Protein AF-A0AAW2WV95-F1 (afdb_monomer)

Solvent-accessible surface area (backbone atoms only — not comparable to full-atom values): 5411 Å² total; per-residue (Å²): 142,88,76,81,72,78,69,78,62,59,60,59,94,81,71,76,85,55,82,87,54,30,55,84,47,72,69,49,44,58,61,43,69,77,48,66,58,64,61,52,50,53,53,50,52,53,42,28,75,77,78,39,60,90,47,46,65,56,49,64,62,57,59,75,36,67,91,49,53,16,72,67,56,50,54,47,53,51,38,40,52,53,52,70,63,71,114

Mean predicted aligned error: 7.56 Å

Foldseek 3Di:
DPDPPPQPQLDDPPPDDDPVQFDDDPVQVVVCVVDPLVVLLVVLVVCCVPPCVSCVVLSVRLVVCPPRDGPSSVVSSVSSVVSVPPD

Structure (mmCIF, N/CA/C/O backbone):
data_AF-A0AAW2WV95-F1
#
_entry.id   AF-A0AAW2WV95-F1
#
loop_
_atom_site.group_PDB
_atom_site.id
_atom_site.type_symbol
_atom_site.label_atom_id
_atom_site.label_alt_id
_atom_site.label_comp_id
_atom_site.label_asym_id
_atom_site.label_entity_id
_atom_site.label_seq_id
_atom_site.pdbx_PDB_ins_code
_atom_site.Cartn_x
_atom_site.Cartn_y
_atom_site.Cartn_z
_atom_site.occupancy
_atom_site.B_iso_or_equiv
_atom_site.auth_seq_id
_atom_site.auth_comp_id
_atom_site.auth_asym_id
_atom_site.auth_atom_id
_atom_site.pdbx_PDB_model_num
ATOM 1 N N . MET A 1 1 ? 18.945 -4.928 -27.001 1.00 41.16 1 MET A N 1
ATOM 2 C CA . MET A 1 1 ? 18.185 -4.660 -25.758 1.00 41.16 1 MET A CA 1
ATOM 3 C C . MET A 1 1 ? 17.558 -3.264 -25.858 1.00 41.16 1 MET A C 1
ATOM 5 O O . MET A 1 1 ? 18.008 -2.360 -25.175 1.00 41.16 1 MET A O 1
ATOM 9 N N . GLU A 1 2 ? 16.574 -3.044 -26.739 1.00 37.59 2 GLU A N 1
ATOM 10 C CA . GLU A 1 2 ? 16.126 -1.671 -27.088 1.00 37.59 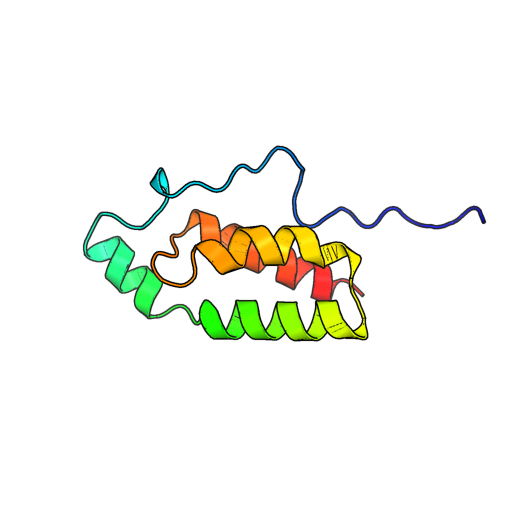2 GLU A CA 1
ATOM 11 C C . GLU A 1 2 ? 14.636 -1.369 -26.860 1.00 37.59 2 GLU A C 1
ATOM 13 O O . GLU A 1 2 ? 14.173 -0.270 -27.147 1.00 37.59 2 GLU A O 1
ATOM 18 N N . HIS A 1 3 ? 13.871 -2.285 -26.262 1.00 34.84 3 HIS A N 1
ATOM 19 C CA . HIS A 1 3 ? 12.434 -2.066 -26.036 1.00 34.84 3 HIS A C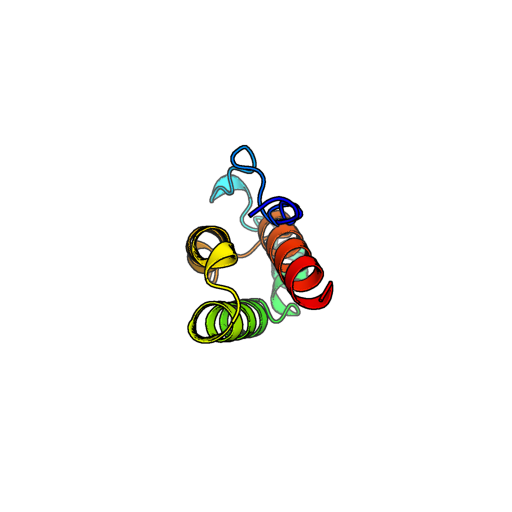A 1
ATOM 20 C C . HIS A 1 3 ? 11.960 -2.414 -24.623 1.00 34.84 3 HIS A C 1
ATOM 22 O O . HIS A 1 3 ? 10.810 -2.806 -24.437 1.00 34.84 3 HIS A O 1
ATOM 28 N N . SER A 1 4 ? 12.808 -2.246 -23.602 1.00 44.34 4 SER A N 1
ATOM 29 C CA . SER A 1 4 ? 12.311 -2.304 -22.223 1.00 44.34 4 SER A CA 1
ATOM 30 C C . SER A 1 4 ? 11.538 -1.017 -21.933 1.00 44.34 4 SER A C 1
ATOM 32 O O . SER A 1 4 ? 12.108 0.008 -21.552 1.00 44.34 4 SER A O 1
ATOM 34 N N . LYS A 1 5 ? 10.227 -1.036 -22.207 1.00 46.00 5 LYS A N 1
ATOM 35 C CA . LYS A 1 5 ? 9.302 0.012 -21.769 1.00 46.00 5 LYS A CA 1
ATOM 36 C C . LYS A 1 5 ? 9.477 0.123 -20.258 1.00 46.00 5 LYS A C 1
ATOM 38 O O . LYS A 1 5 ? 9.126 -0.806 -19.539 1.00 46.00 5 LYS A O 1
ATOM 43 N N . ARG A 1 6 ? 10.054 1.230 -19.780 1.00 46.91 6 ARG A N 1
ATOM 44 C CA . ARG A 1 6 ? 10.182 1.504 -18.343 1.00 46.91 6 ARG A CA 1
ATOM 45 C C . ARG A 1 6 ? 8.768 1.530 -17.774 1.00 46.91 6 ARG A C 1
ATOM 47 O O . ARG A 1 6 ? 8.054 2.514 -17.965 1.00 46.91 6 ARG A O 1
ATOM 54 N N . GLY A 1 7 ? 8.343 0.426 -17.161 1.00 55.38 7 GLY A N 1
ATOM 55 C CA . GLY A 1 7 ? 7.076 0.356 -16.451 1.00 55.38 7 GLY A CA 1
ATOM 56 C C . GLY A 1 7 ? 7.019 1.544 -15.501 1.00 55.38 7 GLY A C 1
ATOM 57 O O . GLY A 1 7 ? 7.976 1.804 -14.773 1.00 55.38 7 GLY A O 1
ATOM 58 N N . VAL A 1 8 ? 5.953 2.340 -15.587 1.00 58.25 8 VAL A N 1
ATOM 59 C CA . VAL A 1 8 ? 5.770 3.492 -14.700 1.00 58.25 8 VAL A CA 1
ATOM 60 C C . VAL A 1 8 ? 5.747 2.950 -13.277 1.00 58.25 8 VAL A C 1
ATOM 62 O O . VAL A 1 8 ? 4.774 2.303 -12.899 1.00 58.25 8 VAL A O 1
ATOM 65 N N . LEU A 1 9 ? 6.826 3.178 -12.524 1.00 61.88 9 LEU A N 1
ATOM 66 C CA . LEU A 1 9 ? 6.977 2.630 -11.181 1.00 61.88 9 LEU A CA 1
ATOM 67 C C . LEU A 1 9 ? 5.765 3.027 -10.322 1.00 61.88 9 LEU A C 1
ATOM 69 O O . LEU A 1 9 ? 5.379 4.201 -10.316 1.00 61.88 9 LEU A O 1
ATOM 73 N N . PRO A 1 10 ? 5.166 2.078 -9.581 1.00 63.31 10 PRO A N 1
ATOM 74 C CA . PRO A 1 10 ? 3.944 2.321 -8.814 1.00 63.31 10 PRO A CA 1
ATOM 75 C C . PRO A 1 10 ? 4.140 3.333 -7.678 1.00 63.31 10 PRO A C 1
ATOM 77 O O . PRO A 1 10 ? 3.171 3.939 -7.218 1.00 63.31 10 PRO A O 1
ATOM 80 N N . MET A 1 11 ? 5.393 3.537 -7.263 1.00 64.31 11 MET A N 1
ATOM 81 C CA . MET A 1 11 ? 5.836 4.586 -6.355 1.00 64.31 11 MET A CA 1
ATOM 82 C C . MET A 1 11 ? 6.849 5.479 -7.074 1.00 64.31 11 MET A C 1
ATOM 84 O O . MET A 1 11 ? 7.911 5.014 -7.488 1.00 64.31 11 MET A O 1
ATOM 88 N N . ARG A 1 12 ? 6.558 6.781 -7.171 1.00 61.94 12 ARG A N 1
ATOM 89 C CA . ARG A 1 12 ? 7.606 7.779 -7.420 1.00 61.94 12 ARG A CA 1
ATOM 90 C C . ARG A 1 12 ? 8.445 7.894 -6.147 1.00 61.94 12 ARG A C 1
ATOM 92 O O . ARG A 1 12 ? 7.872 7.947 -5.063 1.00 61.94 12 ARG A O 1
ATOM 99 N N . TYR A 1 13 ? 9.769 7.973 -6.278 1.00 56.88 13 TYR A N 1
ATOM 100 C CA . TYR A 1 13 ? 10.719 8.117 -5.158 1.00 56.88 13 TYR A CA 1
ATOM 101 C C . TYR A 1 13 ? 10.375 9.283 -4.198 1.00 56.88 13 TYR A C 1
ATOM 103 O O . TYR A 1 13 ? 10.779 9.298 -3.041 1.00 56.88 13 TYR A O 1
ATOM 111 N N . GLU A 1 14 ? 9.578 10.245 -4.664 1.00 54.22 14 GLU A N 1
ATOM 112 C CA . GLU A 1 14 ? 9.136 11.426 -3.920 1.00 54.22 14 GLU A CA 1
ATOM 113 C C . GLU A 1 14 ? 7.930 11.187 -2.989 1.00 54.22 14 GLU A C 1
ATOM 115 O O . GLU A 1 14 ? 7.660 12.022 -2.125 1.00 54.22 14 GLU A O 1
ATOM 120 N N . ILE A 1 15 ? 7.204 10.066 -3.110 1.00 64.44 15 ILE A N 1
ATOM 121 C CA . ILE A 1 15 ? 6.056 9.767 -2.237 1.00 64.44 15 ILE A CA 1
ATOM 122 C C . ILE A 1 15 ? 6.575 9.239 -0.894 1.00 64.44 15 ILE A C 1
ATOM 124 O O . ILE A 1 15 ? 6.778 8.041 -0.701 1.00 64.44 15 ILE A O 1
ATOM 128 N N . LYS A 1 16 ? 6.793 10.154 0.055 1.00 72.25 16 LYS A N 1
ATOM 129 C CA . LYS A 1 16 ? 7.164 9.827 1.438 1.00 72.25 16 LYS A CA 1
ATOM 130 C C . LYS A 1 16 ? 5.913 9.533 2.265 1.00 72.25 16 LYS A C 1
ATOM 132 O O . LYS A 1 16 ? 5.233 10.458 2.706 1.00 72.25 16 LYS A O 1
ATOM 137 N N . LEU A 1 17 ? 5.63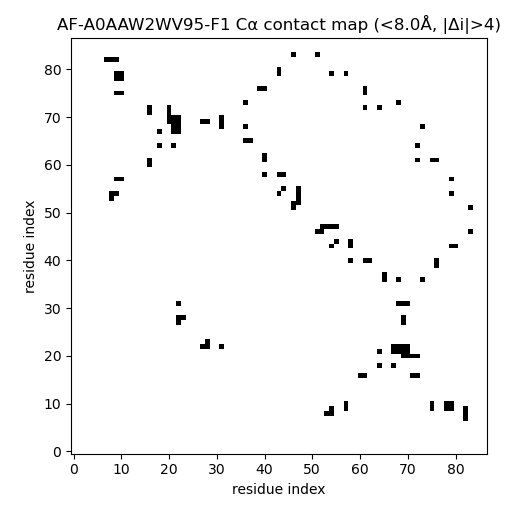2 8.250 2.493 1.00 78.50 17 LEU A N 1
ATOM 138 C CA . LEU A 1 17 ? 4.662 7.829 3.508 1.00 78.50 17 LEU A CA 1
ATOM 139 C C . LEU A 1 17 ? 5.206 8.141 4.911 1.00 78.50 17 LEU A C 1
ATOM 141 O O . LEU A 1 17 ? 6.413 8.061 5.156 1.00 78.50 17 LEU A O 1
ATOM 145 N N . SER A 1 18 ? 4.330 8.552 5.826 1.00 80.12 18 SER A N 1
ATOM 146 C CA . SER A 1 18 ? 4.709 8.943 7.185 1.00 80.12 18 SER A CA 1
ATOM 147 C C . SER A 1 18 ? 3.649 8.534 8.201 1.00 80.12 18 SER A C 1
ATOM 149 O O . SER A 1 18 ? 2.457 8.634 7.933 1.00 80.12 18 SER A O 1
ATOM 151 N N . ASN A 1 19 ? 4.082 8.228 9.430 1.00 77.44 19 ASN A N 1
ATOM 152 C CA . ASN A 1 19 ? 3.191 7.988 10.577 1.00 77.44 19 ASN A CA 1
ATOM 153 C C . ASN A 1 19 ? 2.241 9.168 10.857 1.00 77.44 19 ASN A C 1
ATOM 155 O O . ASN A 1 19 ? 1.203 9.002 11.484 1.00 77.44 19 ASN A O 1
ATOM 159 N N . LYS A 1 20 ? 2.562 10.379 10.378 1.00 79.62 20 LYS A N 1
ATOM 160 C CA . LYS A 1 20 ? 1.661 11.537 10.488 1.00 79.62 20 LYS A CA 1
ATOM 161 C C . LYS A 1 20 ? 0.352 11.361 9.704 1.00 79.62 20 LYS A C 1
ATOM 163 O O . LYS A 1 20 ? -0.593 12.087 9.998 1.00 79.62 20 LYS A O 1
ATOM 168 N N . GLN A 1 21 ? 0.328 10.445 8.732 1.00 81.62 21 GLN A N 1
ATOM 169 C CA . GLN A 1 21 ? -0.809 10.122 7.861 1.00 81.62 21 GLN A CA 1
ATOM 170 C C . GLN A 1 21 ? -1.621 8.917 8.362 1.00 81.62 21 GLN A C 1
ATOM 172 O O . GLN A 1 21 ? -2.511 8.440 7.656 1.00 81.62 21 GLN A O 1
ATOM 177 N N . SER A 1 22 ? -1.293 8.387 9.541 1.00 82.31 22 SER A N 1
ATOM 178 C CA . SER A 1 22 ? -2.141 7.413 10.222 1.00 82.31 22 SER A CA 1
ATOM 179 C C . SER A 1 22 ? -3.460 8.069 10.645 1.00 82.31 22 SER A C 1
ATOM 181 O O . SER A 1 22 ? -3.464 9.269 10.936 1.00 82.31 22 SER A O 1
ATOM 183 N N . PRO A 1 23 ? -4.565 7.307 10.665 1.00 81.62 23 PRO A N 1
ATOM 184 C CA . PRO A 1 23 ? -5.876 7.822 11.038 1.00 81.62 23 PRO A CA 1
ATOM 185 C C . PRO A 1 23 ? -5.839 8.356 12.471 1.00 81.62 23 PRO A C 1
ATOM 187 O O . PRO A 1 23 ? -5.254 7.727 13.357 1.00 81.62 23 PRO A O 1
ATOM 190 N N . LYS A 1 24 ? -6.422 9.539 12.687 1.00 83.81 24 LYS A N 1
ATOM 191 C CA . LYS A 1 24 ? -6.425 10.206 14.005 1.00 83.81 24 LYS A CA 1
ATOM 192 C C . LYS A 1 24 ? -7.819 10.372 14.583 1.00 83.81 24 LYS A C 1
ATOM 194 O O . LYS A 1 24 ? -7.949 10.530 15.794 1.00 83.81 24 LYS A O 1
ATOM 199 N N . THR A 1 25 ? -8.839 10.375 13.733 1.00 85.94 25 THR A N 1
ATOM 200 C CA . THR A 1 25 ? -10.235 10.486 14.150 1.00 85.94 25 THR A CA 1
ATOM 201 C C . THR A 1 25 ? -10.901 9.115 14.159 1.00 85.94 25 THR A C 1
ATOM 203 O O . THR A 1 25 ? -10.536 8.222 13.391 1.00 85.94 25 THR A O 1
ATOM 206 N N . ASP A 1 26 ? -11.902 8.950 15.023 1.00 83.44 26 ASP A N 1
ATOM 207 C CA . ASP A 1 26 ? -12.679 7.708 15.132 1.00 83.44 26 ASP A CA 1
ATOM 208 C C . ASP A 1 26 ? -13.396 7.361 13.811 1.00 83.44 26 ASP A C 1
ATOM 210 O O . ASP A 1 26 ? -13.450 6.208 13.391 1.00 83.44 26 ASP A O 1
ATOM 214 N N . GLU A 1 27 ? -13.839 8.383 13.074 1.00 85.06 27 GLU A N 1
ATOM 215 C CA . GLU A 1 27 ? -14.442 8.229 11.747 1.00 85.06 27 GLU A CA 1
ATOM 216 C C . GLU A 1 27 ? -13.460 7.675 10.702 1.00 85.06 27 GLU A C 1
ATOM 218 O O . GLU A 1 27 ? -13.829 6.833 9.880 1.00 85.06 27 GLU A O 1
ATOM 223 N N . GLU A 1 28 ? -12.204 8.136 10.712 1.00 83.75 28 GLU A N 1
ATOM 224 C CA . GLU A 1 28 ? -11.159 7.608 9.828 1.00 83.75 28 GLU A CA 1
ATOM 225 C C . GLU A 1 28 ? -10.775 6.181 10.210 1.00 83.75 28 GLU A C 1
ATOM 227 O O . GLU A 1 28 ? -10.593 5.348 9.323 1.00 83.75 28 GLU A O 1
ATOM 232 N N . LEU A 1 29 ? -10.687 5.884 11.510 1.00 84.31 29 LEU A N 1
ATOM 233 C CA . LEU A 1 29 ? -10.419 4.536 12.009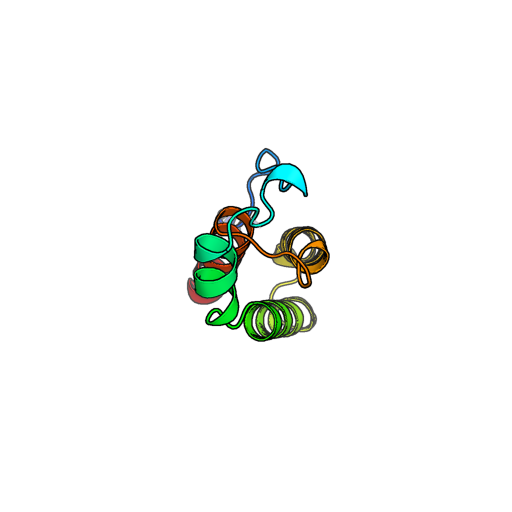 1.00 84.31 29 LEU A CA 1
ATOM 234 C C . LEU A 1 29 ? -11.504 3.558 11.558 1.00 84.31 29 LEU A C 1
ATOM 236 O O . LEU A 1 29 ? -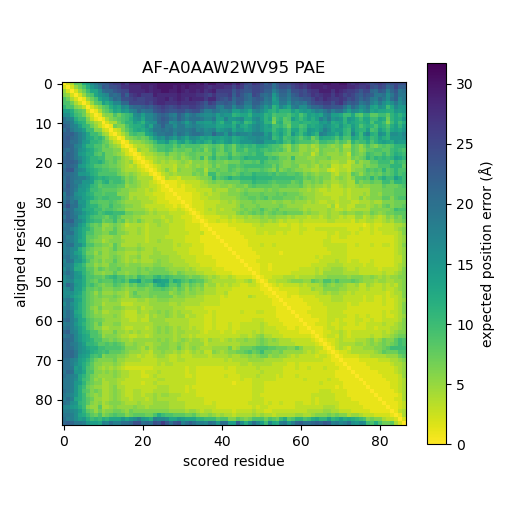11.178 2.514 10.997 1.00 84.31 29 LEU A O 1
ATOM 240 N N . LYS A 1 30 ? -12.780 3.928 11.712 1.00 86.50 30 LYS A N 1
ATOM 241 C CA . LYS A 1 30 ? -13.921 3.118 11.269 1.00 86.50 30 LYS A CA 1
ATOM 242 C C . LYS A 1 30 ? -13.944 2.917 9.752 1.00 86.50 30 LYS A C 1
ATOM 244 O O . LYS A 1 30 ? -14.245 1.835 9.268 1.00 86.50 30 LYS A O 1
ATOM 249 N N . ARG A 1 31 ? -13.581 3.939 8.975 1.00 85.56 31 ARG A N 1
ATOM 250 C CA . ARG A 1 31 ? -13.450 3.803 7.514 1.00 85.56 31 ARG A CA 1
ATOM 251 C C . ARG A 1 31 ? -12.303 2.886 7.105 1.00 85.56 31 ARG A C 1
ATOM 253 O O . ARG A 1 31 ? -12.420 2.174 6.114 1.00 85.56 31 ARG A O 1
ATOM 260 N N . MET A 1 32 ? -11.181 2.933 7.821 1.00 87.56 32 MET A N 1
ATOM 261 C CA . MET A 1 32 ? -10.014 2.102 7.522 1.00 87.56 32 MET A CA 1
ATOM 262 C C . MET A 1 32 ? -10.167 0.666 8.036 1.00 87.56 32 MET A C 1
ATOM 264 O O . MET A 1 32 ? -9.557 -0.226 7.452 1.00 87.56 32 MET A O 1
ATOM 268 N N . SER A 1 33 ? -10.982 0.411 9.068 1.00 85.00 33 SER A N 1
ATOM 269 C CA . SER A 1 33 ? -11.195 -0.941 9.606 1.00 85.00 33 SER A CA 1
ATOM 270 C C . SER A 1 33 ? -11.872 -1.885 8.615 1.00 85.00 33 SER A C 1
ATOM 272 O O . SER A 1 33 ? -11.589 -3.080 8.624 1.00 85.00 33 SER A O 1
ATOM 274 N N . ASP A 1 34 ? -12.714 -1.348 7.731 1.00 87.12 34 ASP A N 1
ATOM 275 C CA . ASP A 1 34 ? -13.404 -2.131 6.699 1.00 87.12 34 ASP A CA 1
ATOM 276 C C . ASP A 1 34 ? -12.489 -2.481 5.511 1.00 87.12 34 ASP A C 1
ATOM 278 O O . ASP A 1 34 ? -12.837 -3.293 4.650 1.00 87.12 34 ASP A O 1
ATOM 282 N N . ILE A 1 35 ? -11.304 -1.868 5.432 1.00 86.69 35 ILE A N 1
ATOM 283 C CA . ILE A 1 35 ? -10.387 -2.044 4.311 1.00 86.69 35 ILE A CA 1
ATOM 284 C C . ILE A 1 35 ? -9.455 -3.229 4.587 1.00 86.69 35 ILE A C 1
ATOM 286 O O . ILE A 1 35 ? -8.715 -3.220 5.573 1.00 86.69 35 ILE A O 1
ATOM 290 N N . PRO A 1 36 ? -9.371 -4.219 3.677 1.00 89.31 36 PRO A N 1
ATOM 291 C CA . PRO A 1 36 ? -8.507 -5.384 3.844 1.00 89.31 36 PRO A CA 1
ATOM 292 C C . PRO A 1 36 ? -7.039 -5.054 3.513 1.00 89.31 36 PRO A C 1
ATOM 294 O O . PRO A 1 36 ? -6.444 -5.609 2.585 1.00 89.31 36 PRO A O 1
ATOM 297 N N . TYR A 1 37 ? -6.432 -4.134 4.270 1.00 90.69 37 TYR A N 1
ATOM 298 C CA . TYR A 1 37 ? -5.070 -3.653 4.032 1.00 90.69 37 TYR A CA 1
ATOM 299 C C . TYR A 1 37 ? -4.041 -4.788 4.120 1.00 90.69 37 TYR A C 1
ATOM 301 O O . TYR A 1 37 ? -3.202 -4.937 3.233 1.00 90.69 37 TYR A O 1
ATOM 309 N N . ALA A 1 38 ? -4.134 -5.636 5.151 1.00 88.88 38 ALA A N 1
ATOM 310 C CA . ALA A 1 38 ? -3.225 -6.767 5.336 1.00 88.88 38 ALA A CA 1
ATOM 311 C C . ALA A 1 38 ? -3.304 -7.777 4.177 1.00 88.88 38 ALA A C 1
ATOM 313 O O . ALA A 1 38 ? -2.270 -8.205 3.666 1.00 88.88 38 ALA A O 1
ATOM 314 N N . SER A 1 39 ? -4.512 -8.098 3.707 1.00 91.44 39 SER A N 1
ATOM 315 C CA . SER A 1 39 ? -4.713 -9.004 2.569 1.00 91.44 39 SER A CA 1
ATOM 316 C C . SER A 1 39 ? -4.133 -8.436 1.271 1.00 91.44 39 SER A C 1
ATOM 318 O O . SER A 1 39 ? -3.522 -9.164 0.485 1.00 91.44 39 SER A O 1
ATOM 320 N N . ALA A 1 40 ? -4.273 -7.124 1.050 1.00 91.88 40 ALA A N 1
ATOM 321 C CA . ALA A 1 40 ? -3.685 -6.447 -0.102 1.00 91.88 40 ALA A CA 1
ATOM 322 C C . ALA A 1 40 ? -2.148 -6.469 -0.060 1.00 91.88 40 ALA A C 1
ATOM 324 O O . ALA A 1 40 ? -1.514 -6.792 -1.064 1.00 91.88 40 ALA A O 1
ATOM 325 N N . VAL A 1 41 ? -1.548 -6.193 1.103 1.00 91.25 41 VAL A N 1
ATOM 326 C CA . VAL A 1 41 ? -0.092 -6.290 1.308 1.00 91.25 41 VAL A CA 1
ATOM 327 C C . VAL A 1 41 ? 0.402 -7.717 1.053 1.00 91.25 41 VAL A C 1
ATOM 329 O O . VAL A 1 41 ? 1.374 -7.894 0.321 1.00 91.25 41 VAL A O 1
ATOM 332 N N . GLY A 1 42 ? -0.297 -8.736 1.564 1.00 92.69 42 GLY A N 1
ATOM 333 C CA . GLY A 1 42 ? 0.042 -10.143 1.317 1.00 92.69 42 GLY A CA 1
ATOM 334 C C . GLY A 1 42 ? -0.023 -10.529 -0.165 1.00 92.69 42 GLY A C 1
ATOM 335 O O . GLY A 1 42 ? 0.865 -11.212 -0.673 1.00 92.69 42 GLY A O 1
ATOM 336 N N . SER A 1 43 ? -1.021 -10.021 -0.891 1.00 91.94 43 SER A N 1
ATOM 337 C CA . SER A 1 43 ? -1.143 -10.243 -2.340 1.00 91.94 43 SER A CA 1
ATOM 338 C C . SER A 1 43 ? 0.020 -9.614 -3.119 1.00 91.94 43 SER A C 1
ATOM 340 O O . SER A 1 43 ? 0.576 -10.233 -4.025 1.00 91.94 43 SER A O 1
ATOM 342 N N . ILE A 1 44 ? 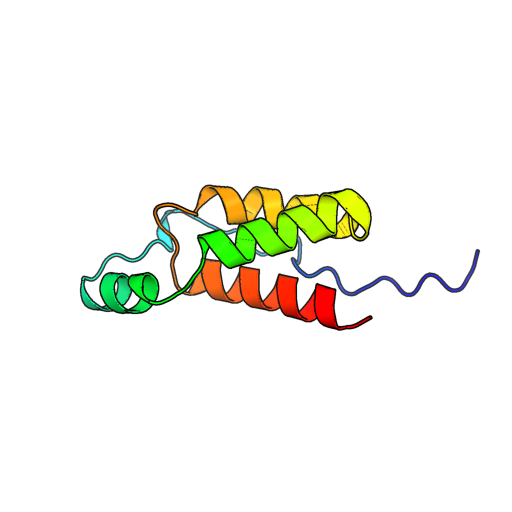0.437 -8.400 -2.739 1.00 91.31 44 ILE A N 1
ATOM 343 C CA . ILE A 1 44 ? 1.605 -7.730 -3.334 1.00 91.31 44 ILE A CA 1
ATOM 344 C C . ILE A 1 44 ? 2.885 -8.509 -3.016 1.00 91.31 44 ILE A C 1
ATOM 346 O O . ILE A 1 44 ? 3.720 -8.694 -3.898 1.00 91.31 44 ILE A O 1
ATOM 350 N N . GLN A 1 45 ? 3.037 -8.994 -1.783 1.00 93.44 45 GLN A N 1
ATOM 351 C CA . GLN A 1 45 ? 4.186 -9.804 -1.380 1.00 93.44 45 GLN A CA 1
ATOM 352 C C . GLN A 1 45 ? 4.311 -11.080 -2.212 1.00 93.44 45 GLN A C 1
ATOM 354 O O . GLN A 1 45 ? 5.411 -11.413 -2.652 1.00 93.44 45 GLN A O 1
ATOM 359 N N . TYR A 1 46 ? 3.193 -11.749 -2.494 1.00 92.88 46 TYR A N 1
ATOM 360 C CA . TYR A 1 46 ? 3.186 -12.903 -3.386 1.00 92.88 46 TYR A CA 1
ATOM 361 C C . TYR A 1 46 ? 3.664 -12.537 -4.799 1.00 92.88 46 TYR A C 1
ATOM 363 O O . TYR A 1 46 ? 4.553 -13.195 -5.341 1.00 92.88 46 TYR A O 1
ATOM 371 N N . ALA A 1 47 ? 3.144 -11.449 -5.377 1.00 90.62 47 ALA A N 1
ATOM 372 C CA . ALA A 1 47 ? 3.561 -10.994 -6.703 1.00 90.62 47 ALA A CA 1
ATOM 373 C C . ALA A 1 47 ? 5.062 -10.656 -6.753 1.00 90.62 47 ALA A C 1
ATOM 375 O O . ALA A 1 47 ? 5.753 -11.073 -7.686 1.00 90.62 47 ALA A O 1
ATOM 376 N N . VAL A 1 48 ? 5.578 -9.965 -5.730 1.00 90.81 48 VAL A N 1
ATOM 377 C CA . VAL A 1 48 ? 7.000 -9.605 -5.599 1.00 90.81 48 VAL A CA 1
ATOM 378 C C . VAL A 1 48 ? 7.900 -10.835 -5.559 1.00 90.81 48 VAL A C 1
ATOM 380 O O . VAL A 1 48 ? 8.946 -10.834 -6.204 1.00 90.81 48 VAL A O 1
ATOM 383 N N . GLN A 1 49 ? 7.496 -11.879 -4.833 1.00 89.56 49 GLN A N 1
ATOM 384 C CA . GLN A 1 49 ? 8.313 -13.075 -4.638 1.00 89.56 49 GLN A CA 1
ATOM 385 C C . GLN A 1 49 ? 8.541 -13.869 -5.933 1.00 89.56 49 GLN A C 1
ATOM 387 O O . GLN A 1 49 ? 9.600 -14.477 -6.085 1.00 89.56 49 GLN A O 1
ATOM 392 N N . TRP A 1 50 ? 7.565 -13.866 -6.846 1.00 87.75 50 TRP A N 1
ATOM 393 C CA . TRP A 1 50 ? 7.565 -14.762 -8.008 1.00 87.75 50 TRP A CA 1
ATOM 394 C C . TRP A 1 50 ? 7.686 -14.061 -9.357 1.00 87.75 50 TRP A C 1
ATOM 396 O O . TRP A 1 50 ? 8.303 -14.598 -10.270 1.00 87.75 50 TRP A O 1
ATOM 406 N N . THR A 1 51 ? 7.079 -12.887 -9.510 1.00 84.25 51 THR A N 1
ATOM 407 C CA . THR A 1 51 ? 6.822 -12.313 -10.844 1.00 84.25 51 THR A CA 1
ATOM 408 C C . THR A 1 51 ? 7.282 -10.869 -10.982 1.00 84.25 51 THR A C 1
ATOM 410 O O . THR A 1 51 ? 7.697 -10.468 -12.064 1.00 84.25 51 THR A O 1
ATOM 413 N N . ARG A 1 52 ? 7.230 -10.080 -9.902 1.00 85.00 52 ARG A N 1
ATOM 414 C CA . ARG A 1 52 ? 7.339 -8.613 -9.943 1.00 85.00 52 ARG A CA 1
ATOM 415 C C . ARG A 1 52 ? 8.261 -8.052 -8.851 1.00 85.00 52 ARG A C 1
ATOM 417 O O . ARG A 1 52 ? 7.814 -7.276 -7.998 1.00 85.00 52 ARG A O 1
ATOM 424 N N . PRO A 1 53 ? 9.563 -8.407 -8.846 1.00 86.94 53 PRO A N 1
ATOM 425 C CA . PRO A 1 53 ? 10.510 -7.913 -7.843 1.00 86.94 53 PRO A CA 1
ATOM 426 C C . PRO A 1 53 ? 10.710 -6.389 -7.909 1.00 86.94 53 PRO A C 1
ATOM 428 O O . PRO A 1 53 ? 11.130 -5.779 -6.927 1.00 86.94 53 PRO A O 1
ATOM 431 N N . ASP A 1 54 ? 10.345 -5.754 -9.028 1.00 84.88 54 ASP A N 1
ATOM 432 C CA . ASP A 1 54 ? 10.379 -4.303 -9.235 1.00 84.88 54 ASP A CA 1
ATOM 433 C C . ASP A 1 54 ? 9.484 -3.517 -8.257 1.00 84.88 54 ASP A C 1
ATOM 435 O O . ASP A 1 54 ? 9.691 -2.324 -8.036 1.00 84.88 54 ASP A O 1
ATOM 439 N N . VAL A 1 55 ? 8.526 -4.187 -7.612 1.00 86.88 55 VAL A N 1
ATOM 440 C CA . VAL A 1 55 ? 7.600 -3.599 -6.632 1.00 86.88 55 VAL A CA 1
ATOM 441 C C . VAL A 1 55 ? 8.084 -3.767 -5.180 1.00 86.88 55 VAL A C 1
ATOM 443 O O . VAL A 1 55 ? 7.513 -3.176 -4.261 1.00 86.88 55 VAL A O 1
ATOM 446 N N . SER A 1 56 ? 9.176 -4.505 -4.947 1.00 87.88 56 SER A N 1
ATOM 447 C CA . SER A 1 56 ? 9.677 -4.853 -3.605 1.00 87.88 56 SER A CA 1
ATOM 448 C C . SER A 1 56 ? 9.905 -3.638 -2.692 1.00 87.88 56 SER A C 1
ATOM 450 O O . SER A 1 56 ? 9.561 -3.657 -1.505 1.00 87.88 56 SER A O 1
ATOM 452 N N . TYR A 1 57 ? 10.404 -2.533 -3.253 1.00 87.38 57 TYR A N 1
ATOM 453 C CA . TYR A 1 57 ? 10.593 -1.293 -2.499 1.00 87.38 57 TYR A CA 1
ATOM 454 C C . TYR A 1 57 ? 9.259 -0.711 -2.011 1.00 87.38 57 TYR A C 1
ATOM 456 O O . TYR A 1 57 ? 9.107 -0.391 -0.833 1.00 87.38 57 TYR A O 1
ATOM 464 N N . ALA A 1 58 ? 8.266 -0.631 -2.897 1.00 86.88 58 ALA A N 1
ATOM 465 C CA . ALA A 1 58 ? 6.953 -0.086 -2.573 1.00 86.88 58 ALA A CA 1
ATOM 466 C C . ALA A 1 58 ? 6.217 -0.946 -1.531 1.00 86.88 58 ALA A C 1
ATOM 468 O O . ALA A 1 58 ? 5.587 -0.414 -0.611 1.00 86.88 58 ALA A O 1
ATOM 469 N N . LEU A 1 59 ? 6.359 -2.272 -1.623 1.00 89.38 59 LEU A N 1
ATOM 470 C CA . LEU A 1 59 ? 5.888 -3.205 -0.599 1.00 89.38 59 LEU A CA 1
ATOM 471 C C . LEU A 1 59 ? 6.552 -2.931 0.757 1.00 89.38 59 LEU A C 1
ATOM 473 O O . LEU A 1 59 ? 5.862 -2.771 1.758 1.00 89.38 59 LEU A O 1
ATOM 477 N N . SER A 1 60 ? 7.882 -2.818 0.785 1.00 89.12 60 SER A N 1
ATOM 478 C CA . SER A 1 60 ? 8.657 -2.610 2.017 1.00 89.12 60 SER A CA 1
ATOM 479 C C . SER A 1 60 ? 8.307 -1.309 2.744 1.00 89.12 60 SER A C 1
ATOM 481 O O . SER A 1 60 ? 8.448 -1.219 3.964 1.00 89.12 60 SER A O 1
ATOM 483 N N . VAL A 1 61 ? 7.876 -0.279 2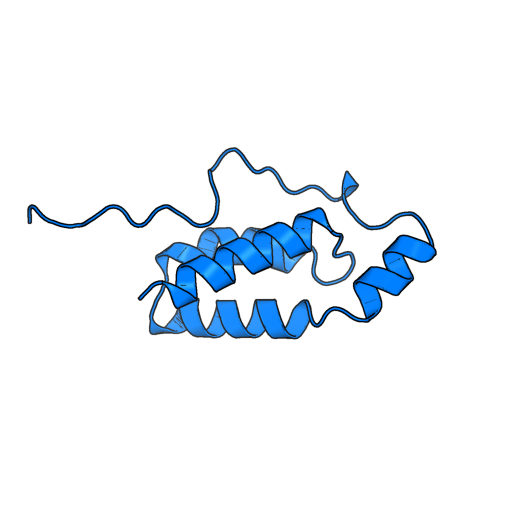.012 1.00 88.44 61 VAL A N 1
ATOM 484 C CA . VAL A 1 61 ? 7.413 0.982 2.605 1.00 88.44 61 VAL A CA 1
ATOM 485 C C . VAL A 1 61 ? 5.976 0.848 3.117 1.00 88.44 61 VAL A C 1
ATOM 487 O O . VAL A 1 61 ? 5.681 1.304 4.218 1.00 88.44 61 VAL A O 1
ATOM 490 N N . THR A 1 62 ? 5.081 0.214 2.355 1.00 88.25 62 THR A N 1
ATOM 491 C CA . THR A 1 62 ? 3.655 0.088 2.718 1.00 88.25 62 THR A CA 1
ATOM 492 C C . THR A 1 62 ? 3.394 -0.928 3.834 1.00 88.25 62 THR A C 1
ATOM 494 O O . THR A 1 62 ? 2.487 -0.711 4.641 1.00 88.25 62 THR A O 1
ATOM 497 N N . SER A 1 63 ? 4.199 -1.989 3.954 1.00 88.62 63 SER A N 1
ATOM 498 C CA . SER A 1 63 ? 4.058 -3.005 5.011 1.00 88.62 63 SER A CA 1
ATOM 499 C C . SER A 1 63 ? 4.265 -2.439 6.422 1.00 88.62 63 SER A C 1
ATOM 501 O O . SER A 1 63 ? 3.625 -2.881 7.372 1.00 88.62 63 SER A O 1
ATOM 503 N N . ARG A 1 64 ? 5.076 -1.383 6.563 1.00 89.00 64 ARG A N 1
ATOM 504 C CA . ARG A 1 64 ? 5.362 -0.721 7.852 1.00 89.00 64 ARG A CA 1
ATOM 505 C C . ARG A 1 64 ? 4.123 -0.147 8.535 1.00 89.00 64 ARG A C 1
ATOM 507 O O . ARG A 1 64 ? 4.119 0.004 9.750 1.00 89.00 64 ARG A O 1
ATOM 514 N N . TYR A 1 65 ? 3.088 0.169 7.761 1.00 86.00 65 TYR A N 1
ATOM 515 C CA . TYR A 1 65 ? 1.876 0.828 8.244 1.00 86.00 65 TYR A CA 1
ATOM 516 C C . TYR A 1 65 ? 0.692 -0.134 8.387 1.00 86.00 65 TYR A C 1
ATOM 518 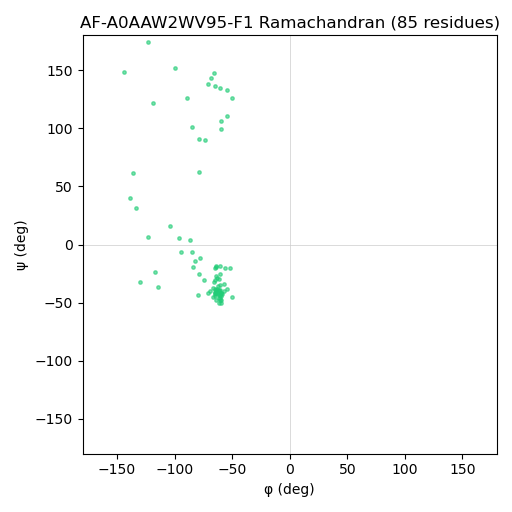O O . TYR A 1 65 ? -0.436 0.327 8.496 1.00 86.00 65 TYR A O 1
ATOM 526 N N . GLN A 1 66 ? 0.904 -1.458 8.401 1.00 82.62 66 GLN A N 1
ATOM 527 C CA . GLN A 1 66 ? -0.195 -2.432 8.517 1.00 82.62 66 GLN A CA 1
ATOM 528 C C . GLN A 1 66 ? -1.068 -2.239 9.766 1.00 82.62 66 GLN A C 1
ATOM 530 O O . GLN A 1 66 ? -2.271 -2.460 9.690 1.00 82.62 66 GLN A O 1
ATOM 535 N N . ALA A 1 67 ? -0.486 -1.810 10.889 1.00 80.12 67 ALA A N 1
ATOM 536 C CA . ALA A 1 67 ? -1.216 -1.597 12.142 1.00 80.12 67 ALA A CA 1
ATOM 537 C C . ALA A 1 67 ? -1.913 -0.225 12.233 1.00 80.12 67 ALA A C 1
ATOM 539 O O . ALA A 1 67 ? -2.813 -0.045 13.044 1.00 80.12 67 ALA A O 1
ATOM 540 N N . CYS A 1 68 ? -1.492 0.754 11.428 1.00 82.50 68 CYS A N 1
ATOM 541 C CA . CYS A 1 68 ? -1.949 2.146 11.504 1.00 82.50 68 CYS A CA 1
ATOM 542 C C . CYS A 1 68 ? -2.175 2.743 10.106 1.00 82.50 68 CYS A C 1
ATOM 544 O O . CYS A 1 68 ? -1.820 3.896 9.826 1.00 82.50 68 CYS A O 1
ATOM 546 N N . ALA A 1 69 ? -2.735 1.924 9.212 1.00 83.25 69 ALA A N 1
ATOM 547 C CA . ALA A 1 69 ? -2.978 2.289 7.829 1.00 83.25 69 ALA A CA 1
ATOM 548 C C . ALA A 1 69 ? -4.008 3.418 7.758 1.00 83.25 69 ALA A C 1
ATOM 550 O O . ALA A 1 69 ? -5.027 3.410 8.440 1.00 83.25 69 ALA A O 1
ATOM 551 N N . GLY A 1 70 ? -3.716 4.395 6.910 1.00 87.94 70 GLY A N 1
ATOM 552 C CA . GLY A 1 70 ? -4.571 5.549 6.659 1.00 87.94 70 GLY A CA 1
ATOM 553 C C . GLY A 1 70 ? -4.902 5.641 5.179 1.00 87.94 70 GLY A C 1
ATOM 554 O O . GLY A 1 70 ? -4.335 4.918 4.357 1.00 87.94 70 GLY A O 1
ATOM 555 N N . GLU A 1 71 ? -5.765 6.583 4.823 1.00 86.38 71 GLU A N 1
ATOM 556 C CA . GLU A 1 71 ? -6.205 6.827 3.443 1.00 86.38 71 GLU A CA 1
ATOM 557 C C . GLU A 1 71 ? -5.040 6.946 2.449 1.00 86.38 71 GLU A C 1
ATOM 559 O O . GLU A 1 71 ? -5.051 6.337 1.377 1.00 86.38 71 GLU A O 1
ATOM 564 N N . ALA A 1 72 ? -3.997 7.696 2.818 1.00 86.38 72 ALA A N 1
ATOM 565 C CA . ALA A 1 72 ? -2.814 7.890 1.982 1.00 86.38 72 ALA A CA 1
ATOM 566 C C . ALA A 1 72 ? -2.027 6.581 1.773 1.00 86.38 72 ALA A C 1
ATOM 568 O O . ALA A 1 72 ? -1.593 6.275 0.655 1.00 86.38 72 ALA A O 1
ATOM 569 N N . HIS A 1 73 ? -1.898 5.775 2.834 1.00 88.81 73 HIS A N 1
ATOM 570 C CA . HIS A 1 73 ? -1.286 4.447 2.777 1.00 88.81 73 HIS A CA 1
ATOM 571 C C . HIS A 1 73 ? -2.089 3.534 1.838 1.00 88.81 73 HIS A C 1
ATOM 573 O O . HIS A 1 73 ? -1.526 2.914 0.934 1.00 88.81 73 HIS A O 1
ATOM 579 N N . TRP A 1 74 ? -3.419 3.527 1.969 1.00 89.62 74 TRP A N 1
ATOM 580 C CA . TRP A 1 74 ? -4.306 2.731 1.122 1.00 89.62 74 TRP A CA 1
ATOM 581 C C . TRP A 1 74 ? -4.291 3.161 -0.349 1.00 89.62 74 TRP A C 1
ATOM 583 O O . TRP A 1 74 ? -4.249 2.322 -1.248 1.00 89.62 74 TRP A O 1
ATOM 593 N N . SER A 1 75 ? -4.281 4.467 -0.624 1.00 88.38 75 SER A N 1
ATOM 594 C CA . SER A 1 75 ? -4.162 4.997 -1.988 1.00 88.38 75 SER A CA 1
ATOM 595 C C . SER A 1 75 ? -2.895 4.492 -2.684 1.00 88.38 75 SER A C 1
ATOM 597 O O . SER A 1 75 ? -2.925 4.081 -3.847 1.00 88.38 75 SER A O 1
ATOM 599 N N . THR A 1 76 ? -1.795 4.418 -1.936 1.00 87.56 76 THR A N 1
ATOM 600 C CA . THR A 1 76 ? -0.523 3.896 -2.436 1.00 87.56 76 THR A CA 1
ATOM 601 C C . THR A 1 76 ? -0.604 2.400 -2.742 1.00 87.56 76 THR A C 1
ATOM 603 O O . THR A 1 76 ? -0.208 1.978 -3.827 1.00 87.56 76 THR A O 1
ATOM 606 N N . VAL A 1 77 ? -1.196 1.603 -1.848 1.00 89.25 77 VAL A N 1
ATOM 607 C CA . VAL A 1 77 ? -1.442 0.168 -2.084 1.00 89.25 77 VAL A CA 1
ATOM 608 C C . VAL A 1 77 ? -2.309 -0.054 -3.329 1.00 89.25 77 VAL A C 1
ATOM 610 O O . VAL A 1 77 ? -1.975 -0.886 -4.172 1.00 89.25 77 VAL A O 1
ATOM 613 N N . LYS A 1 78 ? -3.365 0.746 -3.526 1.00 89.12 78 LYS A N 1
ATOM 614 C CA . LYS A 1 78 ? -4.187 0.698 -4.748 1.00 89.12 78 LYS A CA 1
ATOM 615 C C . LYS A 1 78 ? -3.384 1.017 -6.012 1.00 89.12 78 LYS A C 1
ATOM 617 O O . LYS A 1 78 ? -3.600 0.373 -7.037 1.00 89.12 78 LYS A O 1
ATOM 622 N N . SER A 1 79 ? -2.461 1.980 -5.957 1.00 87.75 79 SER A N 1
ATOM 623 C CA . SER A 1 79 ? -1.560 2.292 -7.079 1.00 87.75 79 SER A CA 1
ATOM 624 C C . SER A 1 79 ? -0.677 1.093 -7.438 1.00 87.75 79 SER A C 1
ATOM 626 O O . SER A 1 79 ? -0.566 0.736 -8.612 1.00 87.75 79 SER A O 1
ATOM 628 N N . ILE A 1 80 ? -0.124 0.418 -6.425 1.00 87.75 80 ILE A N 1
ATOM 629 C CA . ILE A 1 80 ? 0.682 -0.794 -6.602 1.00 87.75 80 ILE A CA 1
ATOM 630 C C . ILE A 1 80 ? -0.143 -1.912 -7.245 1.00 87.75 80 ILE A C 1
ATOM 632 O O . ILE A 1 80 ? 0.266 -2.472 -8.259 1.00 87.75 80 ILE A O 1
ATOM 636 N N . LEU A 1 81 ? -1.333 -2.200 -6.719 1.00 88.12 81 LEU A N 1
ATOM 637 C CA . LEU A 1 81 ? -2.216 -3.223 -7.288 1.00 88.12 81 LEU A CA 1
ATOM 638 C C . LEU A 1 81 ? -2.632 -2.890 -8.729 1.00 88.12 81 LEU A C 1
ATOM 640 O O . LEU A 1 81 ? -2.665 -3.768 -9.587 1.00 88.12 81 LEU A O 1
ATOM 644 N N . LYS A 1 82 ? -2.900 -1.614 -9.030 1.00 88.00 82 LYS A N 1
ATOM 645 C CA . LYS A 1 82 ? -3.208 -1.157 -10.394 1.00 88.00 82 LYS A CA 1
ATOM 646 C C . LYS A 1 82 ? -2.039 -1.377 -11.351 1.00 88.00 82 LYS A C 1
ATOM 648 O O . LYS A 1 82 ? -2.270 -1.649 -12.525 1.00 88.00 82 LYS A O 1
ATOM 653 N N . TYR A 1 83 ? -0.810 -1.228 -10.871 1.00 85.62 83 TYR A N 1
ATOM 654 C CA . TYR A 1 83 ? 0.390 -1.504 -11.648 1.00 85.62 83 TYR A CA 1
ATOM 655 C C . TYR A 1 83 ? 0.583 -3.004 -11.894 1.00 85.62 83 TYR A C 1
ATOM 657 O O . TYR A 1 83 ? 0.860 -3.388 -13.024 1.00 85.62 83 TYR A O 1
ATOM 665 N N . LEU A 1 84 ? 0.338 -3.843 -10.884 1.00 84.31 84 LEU A N 1
ATOM 666 C CA . LEU A 1 84 ? 0.373 -5.304 -11.024 1.00 84.31 84 LEU A CA 1
ATOM 667 C C . LEU A 1 84 ? -0.709 -5.843 -11.979 1.00 84.31 84 LEU A C 1
ATOM 669 O O . LEU A 1 84 ? -0.514 -6.882 -12.590 1.00 84.31 84 LEU A O 1
ATOM 673 N N . ARG A 1 85 ? -1.840 -5.139 -12.131 1.00 82.75 85 ARG A N 1
ATOM 674 C CA . ARG A 1 85 ? -2.938 -5.516 -13.047 1.00 82.75 85 ARG A CA 1
ATOM 675 C C . ARG A 1 85 ? -2.745 -5.048 -14.495 1.00 82.75 85 ARG A C 1
ATOM 677 O O . ARG A 1 85 ? -3.615 -5.290 -15.321 1.00 82.75 85 ARG A O 1
ATOM 684 N N . LYS A 1 86 ? -1.716 -4.251 -14.787 1.00 69.75 86 LYS A N 1
ATOM 685 C CA . LYS A 1 86 ? -1.526 -3.633 -16.112 1.00 69.75 86 LYS A CA 1
ATOM 686 C C . LYS A 1 86 ? -0.778 -4.519 -17.117 1.00 69.75 86 LYS A C 1
ATOM 688 O O . LYS A 1 86 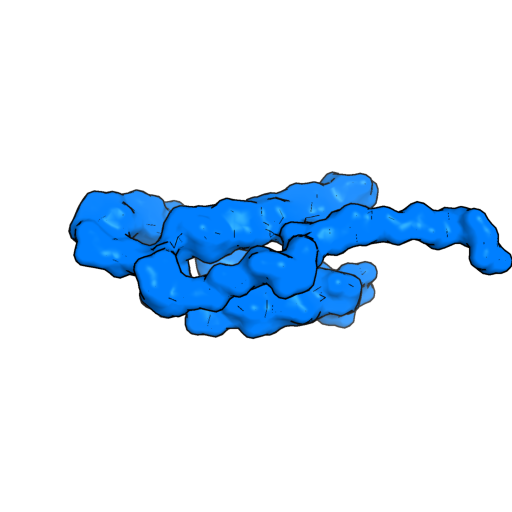? -0.524 -4.032 -18.218 1.00 69.75 86 LYS A O 1
ATOM 693 N N . ASP A 1 87 ? -0.458 -5.751 -16.739 1.00 53.38 87 ASP A N 1
ATOM 694 C CA . ASP A 1 87 ? 0.117 -6.769 -17.624 1.00 53.38 87 ASP A CA 1
ATOM 695 C C . ASP A 1 87 ? -0.972 -7.577 -18.342 1.00 53.38 87 ASP A C 1
ATOM 697 O O . ASP A 1 87 ? -2.016 -7.861 -17.706 1.00 53.38 87 ASP A O 1
#

pLDDT: mean 80.14, std 14.16, range [34.84, 93.44]

Sequence (87 aa):
MEHSKRGVLPMRYEIKLSNKQSPKTDEELKRMSDIPYASAVGSIQYAVQWTRPDVSYALSVTSRYQACAGEAHWSTVKSILKYLRKD

Radius of gyration: 13.96 Å; Cα contacts (8 Å, |Δi|>4): 72; chains: 1; bounding box: 33×26×42 Å

Secondary structure (DSSP, 8-state):
---------SS-TT----GGGS--SHHHHHHHHTS-HHHHHHHHHHHHHHT-GGGHHHHHHHGGGTTS--HHHHHHHHHHHHHHTT-

Organism: NCBI:txid2727402